Protein AF-A0AAV7W6L8-F1 (afdb_monomer_lite)

Secondary structure (DSSP, 8-state):
----------------------S---HHHHHHHHHHHHHHHHHHHHHHHHHHHHHHHHHHHHHHHHHHHHHHHHHHHHHHHHHHHHHHHHHHHHHHHHHHHHHHHHHHHHHHHHHHHHHHT-----S--TTS-TT-HHHHHHHHHHHHTSTT--TTS-------PPP-PPP-------

Sequence (178 aa):
MVNPKNIKSEEEGTTRQKIRGNKQMPLLAQNGLEMHTTTILEAIKETKMALGQRIYSTSWEVSLPKTDHKKLADRASATERTVAYVHPRVMEKTASFRVMDKEVAALVDKLHEPEHRSLCNKIPLVGFPERLQGLSTKIYLEEWLSSMVLKGKTAKWFTVESAHKVPGRPPELHRGPW

Radius of gyration: 56.07 Å; chains: 1; bounding box: 112×33×142 Å

Foldseek 3Di:
DDDDDDDDDDDDDDDDDPPPDDPDDDPVVVVVVVVVVVVVVVVVVVVVVVVVVVVVVVVVVVVVVVVVVVVVVVVVVVVVVVCVVVVVVVVVVVVVVVVVVVVVVVVVVVVVVVVVVVCVPPDDDPPPDPPPCPPHVQVVVLVVCCVPPVVPPDPPPDHRPDDDDDPDDDPPPPPDDD

Structure (mmCIF, N/CA/C/O backbone):
data_AF-A0AAV7W6L8-F1
#
_entry.id   AF-A0AAV7W6L8-F1
#
loop_
_atom_site.group_PDB
_atom_site.id
_atom_site.type_symbol
_atom_site.label_atom_id
_atom_site.label_alt_id
_atom_site.label_comp_id
_atom_site.label_asym_id
_atom_site.label_entity_id
_atom_site.label_seq_id
_atom_site.pdbx_PDB_ins_code
_atom_site.Cartn_x
_atom_site.Cartn_y
_atom_site.Cartn_z
_atom_site.occupancy
_atom_site.B_iso_or_equiv
_atom_site.auth_seq_id
_atom_site.auth_comp_id
_atom_site.auth_asym_id
_atom_site.auth_atom_id
_atom_site.pdbx_PDB_model_num
ATOM 1 N N . MET A 1 1 ? 45.271 10.847 -30.696 1.00 44.47 1 MET A N 1
ATOM 2 C CA . MET A 1 1 ? 46.146 11.735 -31.491 1.00 44.47 1 MET A CA 1
ATOM 3 C C . MET A 1 1 ? 47.377 10.936 -31.870 1.00 44.47 1 MET A C 1
ATOM 5 O O . MET A 1 1 ? 48.181 10.656 -30.994 1.00 44.47 1 MET A O 1
ATOM 9 N N . VAL A 1 2 ? 47.486 10.495 -33.122 1.00 37.22 2 VAL A N 1
ATOM 10 C CA . VAL A 1 2 ? 48.698 9.841 -33.636 1.00 37.22 2 VAL A CA 1
ATOM 11 C C . VAL A 1 2 ? 48.985 10.438 -35.004 1.00 37.22 2 VAL A C 1
ATOM 13 O O . VAL A 1 2 ? 48.121 10.458 -35.874 1.00 37.22 2 VAL A O 1
ATOM 16 N N . ASN A 1 3 ? 50.189 10.979 -35.125 1.00 54.56 3 ASN A N 1
ATOM 17 C CA . ASN A 1 3 ? 50.770 11.589 -36.306 1.00 54.56 3 ASN A CA 1
ATOM 18 C C . ASN A 1 3 ? 52.020 10.764 -36.655 1.00 54.56 3 ASN A C 1
ATOM 20 O O . ASN A 1 3 ? 52.862 10.588 -35.771 1.00 54.56 3 ASN A O 1
ATOM 24 N N . PRO A 1 4 ? 52.162 10.268 -37.891 1.00 55.28 4 PRO A N 1
ATOM 25 C CA . PRO A 1 4 ? 53.478 9.952 -38.446 1.00 55.28 4 PRO A CA 1
ATOM 26 C C . PRO A 1 4 ? 53.622 10.615 -39.830 1.00 55.28 4 PRO A C 1
ATOM 28 O O . PRO A 1 4 ? 52.860 10.344 -40.749 1.00 55.28 4 PRO A O 1
ATOM 31 N N . LYS A 1 5 ? 54.437 11.666 -39.974 1.00 54.47 5 LYS A N 1
ATOM 32 C CA . LYS A 1 5 ? 55.880 11.634 -40.301 1.00 54.47 5 LYS A CA 1
ATOM 33 C C . LYS A 1 5 ? 56.260 10.730 -41.490 1.00 54.47 5 LYS A C 1
ATOM 35 O O . LYS A 1 5 ? 56.376 9.525 -41.339 1.00 54.47 5 LYS A O 1
ATOM 40 N N . ASN A 1 6 ? 56.561 11.407 -42.604 1.00 52.25 6 ASN A N 1
ATOM 41 C CA . ASN A 1 6 ? 57.772 11.304 -43.435 1.00 52.25 6 ASN A CA 1
ATOM 42 C C . ASN A 1 6 ? 58.329 9.909 -43.776 1.00 52.25 6 ASN A C 1
ATOM 44 O O . ASN A 1 6 ? 58.976 9.283 -42.940 1.00 52.25 6 ASN A O 1
ATOM 48 N N . ILE A 1 7 ? 58.272 9.558 -45.066 1.00 50.53 7 ILE A N 1
ATOM 49 C CA . ILE A 1 7 ? 59.247 8.679 -45.726 1.00 50.53 7 ILE A CA 1
ATOM 50 C C . ILE A 1 7 ? 59.712 9.380 -47.013 1.00 50.53 7 ILE A C 1
ATOM 52 O O . ILE A 1 7 ? 58.906 9.735 -47.871 1.00 50.53 7 ILE A O 1
ATOM 56 N N . LYS A 1 8 ? 61.020 9.653 -47.059 1.00 54.28 8 LYS A N 1
ATOM 57 C CA . LYS A 1 8 ? 61.820 10.063 -48.227 1.00 54.28 8 LYS A CA 1
ATOM 58 C C . LYS A 1 8 ? 62.279 8.813 -48.999 1.00 54.28 8 LYS A C 1
ATOM 60 O O . LYS A 1 8 ? 62.222 7.740 -48.418 1.00 54.28 8 LYS A O 1
ATOM 65 N N . SER A 1 9 ? 62.860 9.062 -50.184 1.00 48.97 9 SER A N 1
ATOM 66 C CA . SER A 1 9 ? 63.599 8.180 -51.121 1.00 48.97 9 SER A CA 1
ATOM 67 C C . SER A 1 9 ? 62.699 7.414 -52.102 1.00 48.97 9 SER A C 1
ATOM 69 O O . SER A 1 9 ? 61.642 6.946 -51.716 1.00 48.97 9 SER A O 1
ATOM 71 N N . GLU A 1 10 ? 62.965 7.339 -53.406 1.00 44.59 10 GLU A N 1
ATOM 72 C CA . GLU A 1 10 ? 64.227 7.290 -54.154 1.00 44.59 10 GLU A CA 1
ATOM 73 C C . GLU A 1 10 ? 64.009 7.873 -55.566 1.00 44.59 10 GLU A C 1
ATOM 75 O O . GLU A 1 10 ? 63.018 7.565 -56.227 1.00 44.59 10 GLU A O 1
ATOM 80 N N . GLU A 1 11 ? 64.928 8.724 -56.028 1.00 51.12 11 GLU A N 1
ATOM 81 C CA . GLU A 1 11 ? 65.043 9.090 -57.442 1.00 51.12 11 GLU A CA 1
ATOM 82 C C . GLU A 1 11 ? 65.868 8.012 -58.154 1.00 51.12 11 GLU A C 1
ATOM 84 O O . GLU A 1 11 ? 67.094 8.000 -58.060 1.00 51.12 11 GLU A O 1
ATOM 89 N N . GLU A 1 12 ? 65.207 7.125 -58.895 1.00 47.41 12 GLU A N 1
ATOM 90 C CA . GLU A 1 12 ? 65.868 6.282 -59.891 1.00 47.41 12 GLU A CA 1
ATOM 91 C C . GLU A 1 12 ? 65.673 6.878 -61.286 1.00 47.41 12 GLU A C 1
ATOM 93 O O . GLU A 1 12 ? 64.595 6.853 -61.886 1.00 47.41 12 GLU A O 1
ATOM 98 N N . GLY A 1 13 ? 66.763 7.433 -61.816 1.00 54.59 13 GLY A N 1
ATOM 99 C CA . GLY A 1 13 ? 66.877 7.778 -63.221 1.00 54.59 13 GLY A CA 1
ATOM 100 C C . GLY A 1 13 ? 66.922 6.514 -64.074 1.00 54.59 13 GLY A C 1
ATOM 101 O O . GLY A 1 13 ? 67.823 5.696 -63.927 1.00 54.59 13 GLY A O 1
ATOM 102 N N . THR A 1 14 ? 65.988 6.384 -65.018 1.00 46.53 14 THR A N 1
ATOM 103 C CA . THR A 1 14 ? 66.070 5.383 -66.089 1.00 46.53 14 THR A CA 1
ATOM 104 C C . THR A 1 14 ? 65.812 6.034 -67.449 1.00 46.53 14 THR A C 1
ATOM 106 O O . THR A 1 14 ? 64.707 6.445 -67.792 1.00 46.53 14 THR A O 1
ATOM 109 N N . THR A 1 15 ? 66.908 6.161 -68.195 1.00 48.88 15 THR A N 1
ATOM 110 C CA . THR A 1 15 ? 67.072 5.965 -69.643 1.00 48.88 15 THR A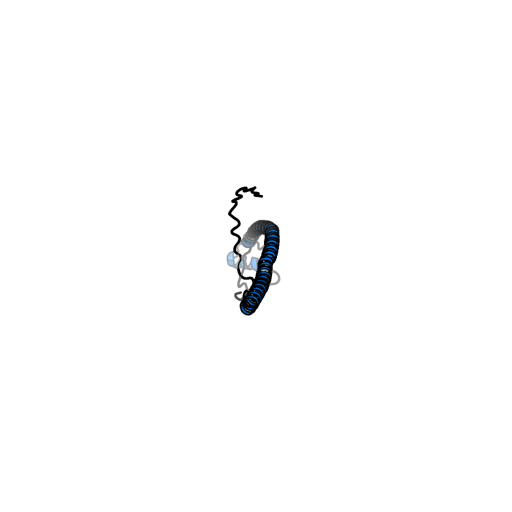 CA 1
ATOM 111 C C . THR A 1 15 ? 65.906 6.360 -70.560 1.00 48.88 15 THR A C 1
ATOM 113 O O . THR A 1 15 ? 64.989 5.589 -70.8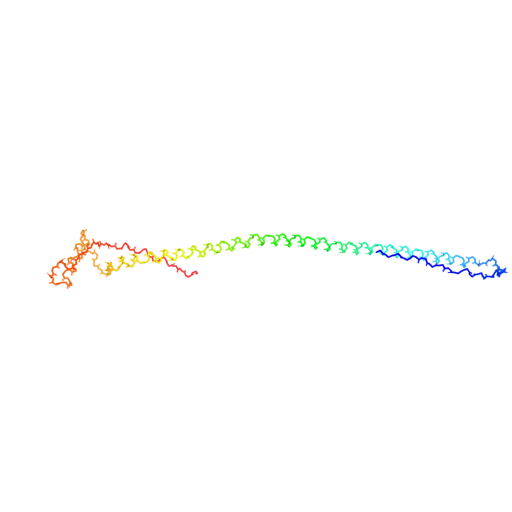33 1.00 48.88 15 THR A O 1
ATOM 116 N N . ARG A 1 16 ? 66.029 7.544 -71.181 1.00 46.50 16 ARG A N 1
ATOM 117 C CA . ARG A 1 16 ? 65.254 7.947 -72.368 1.00 46.50 16 ARG A CA 1
ATOM 118 C C . ARG A 1 16 ? 65.606 7.059 -73.569 1.00 46.50 16 ARG A C 1
ATOM 120 O O . ARG A 1 16 ? 66.492 7.391 -74.354 1.00 46.50 16 AR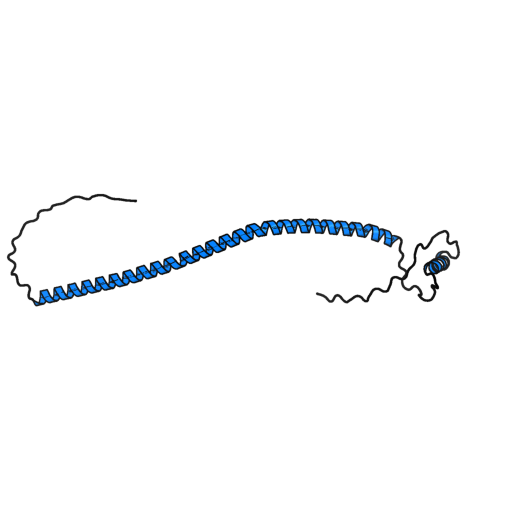G A O 1
ATOM 127 N N . GLN A 1 17 ? 64.866 5.971 -73.762 1.00 46.94 17 GLN A N 1
ATOM 128 C CA . GLN A 1 17 ? 64.802 5.279 -75.048 1.00 46.94 17 GLN A CA 1
ATOM 129 C C . GLN A 1 17 ? 63.853 6.050 -75.977 1.00 46.94 17 GLN A C 1
ATOM 131 O O . GLN A 1 17 ? 62.639 6.100 -75.782 1.00 46.94 17 GLN A O 1
ATOM 136 N N . LYS A 1 18 ? 64.423 6.703 -76.993 1.00 52.47 18 LYS A N 1
ATOM 137 C CA . LYS A 1 18 ? 63.690 7.424 -78.040 1.00 52.47 18 LYS A CA 1
ATOM 138 C C . LYS A 1 18 ? 63.071 6.412 -79.009 1.00 52.47 18 LYS A C 1
ATOM 140 O O . LYS A 1 18 ? 63.585 6.197 -80.103 1.00 52.47 18 LYS A O 1
ATOM 145 N N . ILE A 1 19 ? 61.966 5.792 -78.606 1.00 53.38 19 ILE A N 1
ATOM 146 C CA . ILE A 1 19 ? 61.134 4.990 -79.505 1.00 53.38 19 ILE A CA 1
ATOM 147 C C . ILE A 1 19 ? 60.385 5.971 -80.416 1.00 53.38 19 ILE A C 1
ATOM 149 O O . ILE A 1 19 ? 59.424 6.627 -80.012 1.00 53.38 19 ILE A O 1
ATOM 153 N N . ARG A 1 20 ? 60.847 6.099 -81.666 1.00 53.41 20 ARG A N 1
ATOM 154 C CA . ARG A 1 20 ? 60.028 6.599 -82.781 1.00 53.41 20 ARG A CA 1
ATOM 155 C C . ARG A 1 20 ? 58.937 5.555 -83.042 1.00 53.41 20 ARG A C 1
ATOM 157 O O . ARG A 1 20 ? 59.087 4.692 -83.896 1.00 53.41 20 ARG A O 1
ATOM 164 N N . GLY A 1 21 ? 57.874 5.613 -82.247 1.00 44.12 21 GLY A N 1
ATOM 165 C CA . GLY A 1 21 ? 56.651 4.846 -82.441 1.00 44.12 21 GLY A CA 1
ATOM 166 C C . GLY A 1 21 ? 55.689 5.629 -83.323 1.00 44.12 21 GLY A C 1
ATOM 167 O O . GLY A 1 21 ? 55.360 6.777 -83.026 1.00 44.12 21 GLY A O 1
ATOM 168 N N . ASN A 1 22 ? 55.284 4.999 -84.419 1.00 49.88 22 ASN A N 1
ATOM 169 C CA . ASN A 1 22 ? 54.271 5.440 -85.367 1.00 49.88 22 ASN A CA 1
ATOM 170 C C . ASN A 1 22 ? 53.044 6.019 -84.630 1.00 49.88 22 ASN A C 1
ATOM 172 O O . ASN A 1 22 ? 52.296 5.288 -83.981 1.00 49.88 22 ASN A O 1
ATOM 176 N N . LYS A 1 23 ? 52.845 7.342 -84.690 1.00 55.78 23 LYS A N 1
ATOM 177 C CA . LYS A 1 23 ? 51.676 8.014 -84.105 1.00 55.78 23 LYS A CA 1
ATOM 178 C C . LYS A 1 23 ? 50.480 7.849 -85.034 1.00 55.78 23 LYS A C 1
ATOM 180 O O . LYS A 1 23 ? 50.146 8.766 -85.771 1.00 55.78 23 LYS A O 1
ATOM 185 N N . GLN A 1 24 ? 49.853 6.687 -84.979 1.00 52.31 24 GLN A N 1
ATOM 186 C CA . GLN A 1 24 ? 48.434 6.515 -85.270 1.00 52.31 24 GLN A CA 1
ATOM 187 C C . GLN A 1 24 ? 48.026 5.169 -84.678 1.00 52.31 24 GLN A C 1
ATOM 189 O O . GLN A 1 24 ? 48.090 4.126 -85.321 1.00 52.31 24 GLN A O 1
ATOM 194 N N . MET A 1 25 ? 47.638 5.201 -83.401 1.00 50.56 25 MET A N 1
ATOM 195 C CA . MET A 1 25 ? 46.683 4.211 -82.914 1.00 50.56 25 MET A CA 1
ATOM 196 C C . MET A 1 25 ? 45.447 4.325 -83.815 1.00 50.56 25 MET A C 1
ATOM 198 O O . MET A 1 25 ? 44.999 5.449 -84.059 1.00 50.56 25 MET A O 1
ATOM 202 N N . PRO A 1 26 ? 44.921 3.216 -84.356 1.00 55.19 26 PRO A N 1
ATOM 203 C CA . PRO A 1 26 ? 43.730 3.268 -85.189 1.00 55.19 26 PRO A CA 1
ATOM 204 C C . PRO A 1 26 ? 42.602 3.933 -84.389 1.00 55.19 26 PRO A C 1
ATOM 206 O O . PRO A 1 26 ? 42.377 3.569 -83.238 1.00 55.19 26 PRO A O 1
ATOM 209 N N . LEU A 1 27 ? 41.902 4.901 -84.990 1.00 55.66 27 LEU A N 1
ATOM 210 C CA . LEU A 1 27 ? 40.794 5.671 -84.388 1.00 55.66 27 LEU A CA 1
ATOM 211 C C . LEU A 1 27 ? 39.766 4.792 -83.641 1.00 55.66 27 LEU A C 1
ATOM 213 O O . LEU A 1 27 ? 39.182 5.214 -82.650 1.00 55.66 27 LEU A O 1
ATOM 217 N N . LEU A 1 28 ? 39.604 3.533 -84.061 1.00 55.56 28 LEU A N 1
ATOM 218 C CA . LEU A 1 28 ? 38.761 2.533 -83.398 1.00 55.56 28 LEU A CA 1
ATOM 219 C C . LEU A 1 28 ? 39.243 2.151 -81.982 1.00 55.56 28 LEU A C 1
ATOM 221 O O . LEU A 1 28 ? 38.418 1.948 -81.095 1.00 55.56 28 LEU A O 1
ATOM 225 N N . ALA A 1 29 ? 40.556 2.092 -81.739 1.00 58.12 29 ALA A N 1
ATOM 226 C CA . ALA A 1 29 ? 41.130 1.790 -80.424 1.00 58.12 29 ALA A CA 1
ATOM 227 C C . ALA A 1 29 ? 41.042 2.984 -79.456 1.00 58.12 29 ALA A C 1
ATOM 229 O O . ALA A 1 29 ? 40.917 2.789 -78.249 1.00 58.12 29 ALA A O 1
ATOM 230 N N . GLN A 1 30 ? 41.067 4.214 -79.977 1.00 59.50 30 GLN A N 1
ATOM 231 C CA . GLN A 1 30 ? 40.879 5.434 -79.186 1.00 59.50 30 GLN A CA 1
ATOM 232 C C . GLN A 1 30 ? 39.423 5.575 -78.721 1.00 59.50 30 GLN A C 1
ATOM 234 O O . GLN A 1 30 ? 39.178 5.778 -77.535 1.00 59.50 30 GLN A O 1
ATOM 239 N N . ASN A 1 31 ? 38.466 5.333 -79.622 1.00 62.28 31 ASN A N 1
ATOM 240 C CA . ASN A 1 31 ? 37.037 5.363 -79.299 1.00 62.28 31 ASN A CA 1
ATOM 241 C C . ASN A 1 31 ? 36.640 4.261 -78.299 1.00 62.28 31 ASN A C 1
ATOM 243 O O . ASN A 1 31 ? 35.828 4.497 -77.408 1.00 62.28 31 ASN A O 1
ATOM 247 N N . GLY A 1 32 ? 37.232 3.064 -78.410 1.00 68.75 32 GLY A N 1
ATOM 248 C CA . GLY A 1 32 ? 37.019 1.985 -77.440 1.00 68.75 32 GLY A CA 1
ATOM 249 C C . GLY A 1 32 ? 37.548 2.334 -76.046 1.00 68.75 32 GLY A C 1
ATOM 250 O O . GLY A 1 32 ? 36.867 2.103 -75.049 1.00 68.75 32 GLY A O 1
ATOM 251 N N . LEU A 1 33 ? 38.733 2.948 -75.963 1.00 72.62 33 LEU A N 1
ATOM 252 C CA . LEU A 1 33 ? 39.318 3.376 -74.692 1.00 72.62 33 LEU A CA 1
ATOM 253 C C . LEU A 1 33 ? 38.487 4.482 -74.023 1.00 72.62 33 LEU A C 1
ATOM 255 O O . LEU A 1 33 ? 38.223 4.396 -72.824 1.00 72.62 33 LEU A O 1
ATOM 259 N N . GLU A 1 34 ? 38.027 5.476 -74.787 1.00 76.12 34 GLU A N 1
ATOM 260 C CA . GLU A 1 34 ? 37.168 6.551 -74.274 1.00 76.12 34 GLU A CA 1
ATOM 261 C C . GLU A 1 34 ? 35.843 5.999 -73.728 1.00 76.12 34 GLU A C 1
ATOM 263 O O . GLU A 1 34 ? 35.482 6.300 -72.587 1.00 76.12 34 GLU A O 1
ATOM 268 N N . MET A 1 35 ? 35.190 5.093 -74.464 1.00 78.25 35 MET A N 1
ATOM 269 C CA . MET A 1 35 ? 33.972 4.400 -74.019 1.00 78.25 35 MET A CA 1
ATOM 270 C C . MET A 1 35 ? 34.173 3.582 -72.733 1.00 78.25 35 MET A C 1
ATOM 272 O O . MET A 1 35 ? 33.307 3.561 -71.856 1.00 78.25 35 MET A O 1
ATOM 276 N N . HIS A 1 36 ? 35.318 2.912 -72.575 1.00 83.25 36 HIS A N 1
ATOM 277 C CA . HIS A 1 36 ? 35.619 2.199 -71.333 1.00 83.25 36 HIS A CA 1
ATOM 278 C C . HIS A 1 36 ? 35.853 3.160 -70.164 1.00 83.25 36 HIS A C 1
ATOM 280 O O . HIS A 1 36 ? 35.359 2.914 -69.063 1.00 83.25 36 HIS A O 1
ATOM 286 N N . THR A 1 37 ? 36.552 4.277 -70.384 1.00 88.44 37 THR A N 1
ATOM 287 C CA . THR A 1 37 ? 36.789 5.261 -69.316 1.00 88.44 37 THR A CA 1
ATOM 288 C C . THR A 1 37 ? 35.506 5.937 -68.833 1.00 88.44 37 THR A C 1
ATOM 290 O O . THR A 1 37 ? 35.344 6.114 -67.625 1.00 88.44 37 THR A O 1
ATOM 293 N N . THR A 1 38 ? 34.563 6.256 -69.726 1.00 90.62 38 THR A N 1
ATOM 294 C CA . THR A 1 38 ? 33.263 6.830 -69.338 1.00 90.62 38 THR A CA 1
ATOM 295 C C . THR A 1 38 ? 32.427 5.833 -68.540 1.00 90.62 38 THR A C 1
ATOM 297 O O . THR A 1 38 ? 31.936 6.186 -67.468 1.00 90.62 38 THR A O 1
ATOM 300 N N . THR A 1 39 ? 32.377 4.572 -68.980 1.00 92.50 39 THR A N 1
ATOM 301 C CA . THR A 1 39 ? 31.675 3.484 -68.274 1.00 92.50 39 THR A CA 1
ATOM 302 C C . THR A 1 39 ? 32.210 3.296 -66.848 1.00 92.50 39 THR A C 1
ATOM 304 O O . THR A 1 39 ? 31.448 3.158 -65.892 1.00 92.50 39 THR A O 1
ATOM 307 N N . ILE A 1 40 ? 33.536 3.338 -66.673 1.00 93.69 40 ILE A N 1
ATOM 308 C CA . ILE A 1 40 ? 34.168 3.211 -65.351 1.00 93.69 40 ILE A CA 1
ATOM 309 C C . ILE A 1 40 ? 33.831 4.415 -64.461 1.00 93.69 40 ILE A C 1
ATOM 311 O O . ILE A 1 40 ? 33.532 4.244 -63.279 1.00 93.69 40 ILE A O 1
ATOM 315 N N . LEU A 1 41 ? 33.853 5.636 -65.003 1.00 94.06 41 LEU A N 1
ATOM 316 C CA . LEU A 1 41 ? 33.511 6.841 -64.241 1.00 94.06 41 LEU A CA 1
ATOM 317 C C . LEU A 1 41 ? 32.044 6.855 -63.798 1.00 94.06 41 LEU A C 1
ATOM 319 O O . LEU A 1 41 ? 31.751 7.313 -62.691 1.00 94.06 41 LEU A O 1
ATOM 323 N N . GLU A 1 42 ? 31.132 6.356 -64.628 1.00 94.19 42 GLU A N 1
ATOM 324 C CA . GLU A 1 42 ? 29.721 6.190 -64.270 1.00 94.19 42 GLU A CA 1
ATOM 325 C C . GLU A 1 42 ? 29.549 5.162 -63.152 1.00 94.19 42 GLU A C 1
ATOM 327 O O . GLU A 1 42 ? 28.955 5.490 -62.124 1.00 94.19 42 GLU A O 1
ATOM 332 N N . ALA A 1 43 ? 30.191 3.995 -63.258 1.00 94.56 43 ALA A N 1
ATOM 333 C CA . ALA A 1 43 ? 30.183 2.990 -62.194 1.00 94.56 43 ALA A CA 1
ATOM 334 C C . ALA A 1 43 ? 30.764 3.529 -60.868 1.00 94.56 43 ALA A C 1
ATOM 336 O O . ALA A 1 43 ? 30.237 3.256 -59.785 1.00 94.56 43 ALA A O 1
ATOM 337 N N . ILE A 1 44 ? 31.822 4.351 -60.919 1.00 95.19 44 ILE A N 1
ATOM 338 C CA . ILE A 1 44 ? 32.381 5.022 -59.731 1.00 95.19 44 ILE A CA 1
ATOM 339 C C . ILE A 1 44 ? 31.377 6.017 -59.134 1.00 95.19 44 ILE A C 1
ATOM 341 O O . ILE A 1 44 ? 31.242 6.108 -57.911 1.00 95.19 44 ILE A O 1
ATOM 345 N N . LYS A 1 45 ? 30.657 6.777 -59.965 1.00 95.75 45 LYS A N 1
ATOM 346 C CA . LYS A 1 45 ? 29.629 7.713 -59.486 1.00 95.75 45 LYS A CA 1
ATOM 347 C C . LYS A 1 45 ? 28.465 6.971 -58.837 1.00 95.75 45 LYS A C 1
ATOM 349 O O . LYS A 1 45 ? 28.055 7.358 -57.743 1.00 95.75 45 LYS A O 1
ATOM 354 N N . GLU A 1 46 ? 27.971 5.908 -59.461 1.00 96.25 46 GLU A N 1
ATOM 355 C CA . GLU A 1 46 ? 26.885 5.085 -58.923 1.00 96.25 46 GLU A CA 1
ATOM 356 C C . GLU A 1 46 ? 27.273 4.432 -57.598 1.00 96.25 46 GLU A C 1
ATOM 358 O O . GLU A 1 46 ? 26.558 4.576 -56.606 1.00 96.25 46 GLU A O 1
ATOM 363 N N . THR A 1 47 ? 28.444 3.795 -57.536 1.00 96.56 47 THR A N 1
ATOM 364 C CA . THR A 1 47 ? 28.945 3.192 -56.290 1.00 96.56 47 THR A CA 1
ATOM 365 C C . THR A 1 47 ? 29.148 4.237 -55.196 1.00 96.56 47 THR A C 1
ATOM 367 O O . THR A 1 47 ? 28.759 3.998 -54.052 1.00 96.56 47 THR A O 1
ATOM 370 N N . LYS A 1 48 ? 29.671 5.427 -55.524 1.00 96.19 48 LYS A N 1
ATOM 371 C CA . LYS A 1 48 ? 29.789 6.542 -54.570 1.00 96.19 48 LYS A CA 1
ATOM 372 C C . LYS A 1 48 ? 28.424 6.996 -54.047 1.00 96.19 48 LYS A C 1
ATOM 374 O O . LYS A 1 48 ? 28.289 7.218 -52.843 1.00 96.19 48 LYS A O 1
ATOM 379 N N . MET A 1 49 ? 27.422 7.135 -54.917 1.00 96.00 49 MET A N 1
ATOM 380 C CA . MET A 1 49 ? 26.064 7.517 -54.510 1.00 96.00 49 MET A CA 1
ATOM 381 C C . MET A 1 49 ? 25.420 6.444 -53.629 1.00 96.00 49 MET A C 1
ATOM 383 O O . MET A 1 49 ? 24.900 6.771 -52.562 1.00 96.00 49 MET A O 1
ATOM 387 N N . ALA A 1 50 ? 25.527 5.171 -54.016 1.00 96.38 50 ALA A N 1
ATOM 388 C CA . ALA A 1 50 ? 25.007 4.047 -53.245 1.00 96.38 50 ALA A CA 1
ATOM 389 C C . ALA A 1 50 ? 25.669 3.951 -51.861 1.00 96.38 50 ALA A C 1
ATOM 391 O O . ALA A 1 50 ? 24.985 3.783 -50.851 1.00 96.38 50 ALA A O 1
ATOM 392 N N . LEU A 1 51 ? 26.993 4.119 -51.782 1.00 96.56 51 LEU A N 1
ATOM 393 C CA . LEU A 1 51 ? 27.709 4.170 -50.505 1.00 96.56 51 LEU A CA 1
ATOM 394 C C . LEU A 1 51 ? 27.261 5.361 -49.653 1.00 96.56 51 LEU A C 1
ATOM 396 O O . LEU A 1 51 ? 27.020 5.187 -48.461 1.00 96.56 51 LEU A O 1
ATOM 400 N N . GLY A 1 52 ? 27.090 6.542 -50.253 1.00 97.00 52 GLY A N 1
ATOM 401 C CA . GLY A 1 52 ? 26.574 7.722 -49.557 1.00 97.00 52 GLY A CA 1
ATOM 402 C C . GLY A 1 52 ? 25.188 7.487 -48.949 1.00 97.00 52 GLY A C 1
ATOM 403 O O . GLY A 1 52 ? 24.973 7.792 -47.776 1.00 97.00 52 GLY A O 1
ATOM 404 N N . GLN A 1 53 ? 24.276 6.871 -49.705 1.00 96.50 53 GLN A N 1
ATOM 405 C CA . GLN A 1 53 ? 22.942 6.506 -49.220 1.00 96.50 53 GLN A CA 1
ATOM 406 C C . GLN A 1 53 ? 23.000 5.479 -48.083 1.00 96.50 53 GLN A C 1
ATOM 408 O O . GLN A 1 53 ? 22.320 5.652 -47.072 1.00 96.50 53 GLN A O 1
ATOM 413 N N . ARG A 1 54 ? 23.844 4.443 -48.200 1.00 96.88 54 ARG A N 1
ATOM 414 C CA . ARG A 1 54 ? 24.011 3.438 -47.136 1.00 96.88 54 ARG A CA 1
ATOM 415 C C . ARG A 1 54 ? 24.579 4.054 -45.861 1.00 96.88 54 ARG A C 1
ATOM 417 O O . ARG A 1 54 ? 24.045 3.794 -44.790 1.00 96.88 54 ARG A O 1
ATOM 424 N N . ILE A 1 55 ? 25.596 4.910 -45.970 1.00 96.69 55 ILE A N 1
ATOM 425 C CA . ILE A 1 55 ? 26.168 5.627 -44.819 1.00 96.69 55 ILE A CA 1
ATOM 426 C C . ILE A 1 55 ? 25.101 6.493 -44.144 1.00 96.69 55 ILE A C 1
ATOM 428 O O . ILE A 1 55 ? 25.007 6.495 -42.917 1.00 96.69 55 ILE A O 1
ATOM 432 N N . TYR A 1 56 ? 24.278 7.198 -44.924 1.00 95.69 56 TYR A N 1
ATOM 433 C CA . TYR A 1 56 ? 23.189 8.003 -44.379 1.00 95.69 56 TYR A CA 1
ATOM 434 C C . TYR A 1 56 ? 22.146 7.141 -43.650 1.00 95.69 56 TYR A C 1
ATOM 436 O O . TYR A 1 56 ? 21.811 7.452 -42.507 1.00 95.69 56 TYR A O 1
ATOM 444 N N . SER A 1 57 ? 21.703 6.030 -44.254 1.00 95.31 57 SER A N 1
ATOM 445 C CA . SER A 1 57 ? 20.753 5.092 -43.629 1.00 95.31 57 SER A CA 1
ATOM 446 C C . SER A 1 57 ? 21.302 4.520 -42.327 1.00 95.31 57 SER A C 1
ATOM 448 O O . SER A 1 57 ? 20.657 4.626 -41.290 1.00 95.31 57 SER A O 1
ATOM 450 N N . THR A 1 58 ? 22.536 4.005 -42.333 1.00 94.44 58 THR A N 1
ATOM 451 C CA . THR A 1 58 ? 23.162 3.455 -41.124 1.00 94.44 58 THR A CA 1
ATOM 452 C C . THR A 1 58 ? 23.365 4.529 -40.054 1.00 94.44 58 THR A C 1
ATOM 454 O O . THR A 1 58 ? 23.151 4.268 -38.874 1.00 94.44 58 THR A O 1
ATOM 457 N N . SER A 1 59 ? 23.740 5.755 -40.429 1.00 94.12 59 SER A N 1
ATOM 458 C CA . SER A 1 59 ? 23.856 6.868 -39.478 1.00 94.12 59 SER A CA 1
ATOM 459 C C . SER A 1 59 ? 22.514 7.185 -38.811 1.00 94.12 59 SER A C 1
ATOM 461 O O . SER A 1 59 ? 22.443 7.331 -37.586 1.00 94.12 59 SER A O 1
ATOM 463 N N . TRP A 1 60 ? 21.437 7.225 -39.599 1.00 93.00 60 TRP A N 1
ATOM 464 C CA . TRP A 1 60 ? 20.081 7.427 -39.099 1.00 93.00 60 TRP A CA 1
ATOM 465 C C . TRP A 1 60 ? 19.638 6.284 -38.178 1.00 93.00 60 TRP A C 1
ATOM 467 O O . TRP A 1 60 ? 19.227 6.534 -37.042 1.00 93.00 60 TRP A O 1
ATOM 477 N N . GLU A 1 61 ? 19.820 5.038 -38.611 1.00 92.69 61 GLU A N 1
ATOM 478 C CA . GLU A 1 61 ? 19.513 3.835 -37.832 1.00 92.69 61 GLU A CA 1
ATOM 479 C C . GLU A 1 61 ? 20.294 3.775 -36.517 1.00 92.69 61 GLU A C 1
ATOM 481 O O . GLU A 1 61 ? 19.748 3.338 -35.514 1.00 92.69 61 GLU A O 1
ATOM 486 N N . VAL A 1 62 ? 21.539 4.259 -36.473 1.00 91.62 62 VAL A N 1
ATOM 487 C CA . VAL A 1 62 ? 22.335 4.343 -35.235 1.00 91.62 62 VAL A CA 1
ATOM 488 C C . VAL A 1 62 ? 21.886 5.503 -34.339 1.00 91.62 62 VAL A C 1
ATOM 490 O O . VAL A 1 62 ? 22.037 5.442 -33.115 1.00 91.62 62 VAL A O 1
ATOM 493 N N . SER A 1 63 ? 21.344 6.579 -34.912 1.00 90.12 63 SER A N 1
ATOM 494 C CA . SER A 1 63 ? 20.872 7.735 -34.145 1.00 90.12 63 SER A CA 1
ATOM 495 C C . SER A 1 63 ? 19.585 7.440 -33.366 1.00 90.12 63 SER A C 1
ATOM 497 O O . SER A 1 63 ? 19.453 7.886 -32.223 1.00 90.12 63 SER A O 1
ATOM 499 N N . LEU A 1 64 ? 18.685 6.626 -33.928 1.00 87.69 64 LEU A N 1
ATOM 500 C CA . LEU A 1 64 ? 17.395 6.291 -33.322 1.00 87.69 64 LEU A CA 1
ATOM 501 C C . LEU A 1 64 ? 17.551 5.606 -31.945 1.00 87.69 64 LEU A C 1
ATOM 503 O O . LEU A 1 64 ? 17.105 6.193 -30.952 1.00 87.69 64 LEU A O 1
ATOM 507 N N . PRO A 1 65 ? 18.291 4.483 -31.802 1.00 90.44 65 PRO A N 1
ATOM 508 C CA . PRO A 1 65 ? 18.525 3.851 -30.510 1.00 90.44 65 PRO A CA 1
ATOM 509 C C . PRO A 1 65 ? 19.194 4.776 -29.501 1.00 90.44 65 PRO A C 1
ATOM 511 O O . PRO A 1 65 ? 18.928 4.656 -28.312 1.00 90.44 65 PRO A O 1
ATOM 514 N N . LYS A 1 66 ? 20.064 5.709 -29.915 1.00 90.50 66 LYS A N 1
ATOM 515 C CA . LYS A 1 66 ? 20.686 6.655 -28.968 1.00 90.50 66 LYS A CA 1
ATOM 516 C C . LYS A 1 66 ? 19.640 7.550 -28.311 1.00 90.50 66 LYS A C 1
ATOM 518 O O . LYS A 1 66 ? 19.725 7.809 -27.110 1.00 90.50 66 LYS A O 1
ATOM 523 N N . THR A 1 67 ? 18.654 8.008 -29.081 1.00 91.06 67 THR A N 1
ATOM 524 C CA . THR A 1 67 ? 17.562 8.820 -28.534 1.00 91.06 67 THR A CA 1
ATOM 525 C C . THR A 1 67 ? 16.666 8.010 -27.603 1.00 91.06 67 THR A C 1
ATOM 527 O O . THR A 1 67 ? 16.312 8.498 -26.530 1.00 91.06 67 THR A O 1
ATOM 530 N N . ASP A 1 68 ? 16.367 6.760 -27.955 1.00 92.94 68 ASP A N 1
ATOM 531 C CA . ASP A 1 68 ? 15.520 5.895 -27.137 1.00 92.94 68 ASP A CA 1
ATOM 532 C C . ASP A 1 68 ? 16.220 5.446 -25.852 1.00 92.94 68 ASP A C 1
ATOM 534 O O . ASP A 1 68 ? 15.616 5.509 -24.782 1.00 92.94 68 ASP A O 1
ATOM 538 N N . HIS A 1 69 ? 17.513 5.111 -25.910 1.00 94.19 69 HIS A N 1
ATOM 539 C CA . HIS A 1 69 ? 18.315 4.833 -24.717 1.00 94.19 69 HIS A CA 1
ATOM 540 C C . HIS A 1 69 ? 18.356 6.032 -23.771 1.00 94.19 69 HIS A C 1
ATOM 542 O O . HIS A 1 69 ? 18.217 5.854 -22.563 1.00 94.19 69 HIS A O 1
ATOM 548 N N . LYS A 1 70 ? 18.494 7.256 -24.298 1.00 94.88 70 LYS A N 1
ATOM 549 C CA . LYS A 1 70 ? 18.460 8.466 -23.470 1.00 94.88 70 LYS A CA 1
ATOM 550 C C . LYS A 1 70 ? 17.102 8.634 -22.784 1.00 94.88 70 LYS A C 1
ATOM 552 O O . LYS A 1 70 ? 17.056 8.806 -21.572 1.00 94.88 70 LYS A O 1
ATOM 557 N N . LYS A 1 71 ? 15.999 8.511 -23.531 1.00 95.44 71 LYS A N 1
ATOM 558 C CA . LYS A 1 71 ? 14.642 8.579 -22.958 1.00 95.44 71 LYS A CA 1
ATOM 559 C C . LYS A 1 71 ? 14.416 7.500 -21.899 1.00 95.44 71 LYS A C 1
ATOM 561 O O . LYS A 1 71 ? 13.768 7.760 -20.888 1.00 95.44 71 LYS A O 1
ATOM 566 N N . LEU A 1 72 ? 14.922 6.288 -22.130 1.00 95.56 72 LEU A N 1
ATOM 567 C CA . LEU A 1 72 ? 14.811 5.191 -21.176 1.00 95.56 72 LEU A CA 1
ATOM 568 C C . LEU A 1 72 ? 15.611 5.482 -19.903 1.00 95.56 72 LEU A C 1
ATOM 570 O O . LEU A 1 72 ? 15.075 5.295 -18.815 1.00 95.56 72 LEU A O 1
ATOM 574 N N . ALA A 1 73 ? 16.838 5.988 -20.035 1.00 96.00 73 ALA A N 1
ATOM 575 C CA . ALA A 1 73 ? 17.664 6.396 -18.903 1.00 96.00 73 ALA A CA 1
ATOM 576 C C . ALA A 1 73 ? 16.981 7.497 -18.077 1.00 96.00 73 ALA A C 1
ATOM 578 O O . ALA A 1 73 ? 16.870 7.369 -16.861 1.00 96.00 73 ALA A O 1
ATOM 579 N N . ASP A 1 74 ? 16.423 8.519 -18.734 1.00 96.50 74 ASP A N 1
ATOM 580 C CA . ASP A 1 74 ? 15.705 9.605 -18.057 1.00 96.50 74 ASP A CA 1
ATOM 581 C C . ASP A 1 74 ? 14.480 9.076 -17.284 1.00 96.50 74 ASP A C 1
ATOM 583 O O . ASP A 1 74 ? 14.251 9.444 -16.127 1.00 96.50 74 ASP A O 1
ATOM 587 N N . ARG A 1 75 ? 13.708 8.161 -17.890 1.00 96.06 75 ARG A N 1
ATOM 588 C CA . ARG A 1 75 ? 12.558 7.508 -17.238 1.00 96.06 75 ARG A CA 1
ATOM 589 C C . ARG A 1 75 ? 12.975 6.618 -16.070 1.00 96.06 75 ARG A C 1
ATOM 591 O O . ARG A 1 75 ? 12.294 6.620 -15.042 1.00 96.06 75 ARG A O 1
ATOM 598 N N . ALA A 1 76 ? 14.066 5.870 -16.218 1.00 97.12 76 ALA A N 1
ATOM 599 C CA . ALA A 1 76 ? 14.611 5.032 -15.157 1.00 97.12 76 ALA A CA 1
ATOM 600 C C . ALA A 1 76 ? 15.027 5.898 -13.961 1.00 97.12 76 ALA A C 1
ATOM 602 O O . ALA A 1 76 ? 14.525 5.688 -12.860 1.00 97.12 76 ALA A O 1
ATOM 603 N N . SER A 1 77 ? 15.804 6.960 -14.192 1.00 97.44 77 SER A N 1
ATOM 604 C CA . SER A 1 77 ? 16.214 7.892 -13.136 1.00 97.44 77 SER A CA 1
ATOM 605 C C . SER A 1 77 ? 15.035 8.600 -12.463 1.00 97.44 77 SER A C 1
ATOM 607 O O . SER A 1 77 ? 15.049 8.808 -11.250 1.00 97.44 77 SER A O 1
ATOM 609 N N . ALA A 1 78 ? 13.994 8.976 -13.212 1.00 96.31 78 ALA A N 1
ATOM 610 C CA . ALA A 1 78 ? 12.782 9.544 -12.621 1.00 96.31 78 ALA A CA 1
ATOM 611 C C . ALA A 1 78 ? 12.077 8.533 -11.701 1.00 96.31 78 ALA A C 1
ATOM 613 O O . ALA A 1 78 ? 11.708 8.875 -10.578 1.00 96.31 78 ALA A O 1
ATOM 614 N N . THR A 1 79 ? 11.956 7.281 -12.151 1.00 96.69 79 THR A N 1
ATOM 615 C CA . THR A 1 79 ? 11.336 6.194 -11.380 1.00 96.69 79 THR A CA 1
ATOM 616 C C . THR A 1 79 ? 12.128 5.899 -10.108 1.00 96.69 79 THR A C 1
ATOM 618 O O . THR A 1 79 ? 11.544 5.812 -9.031 1.00 96.69 79 THR A O 1
ATOM 621 N N . GLU A 1 80 ? 13.456 5.825 -10.200 1.00 96.94 80 GLU A N 1
ATOM 622 C CA . GLU A 1 80 ? 14.344 5.628 -9.050 1.00 96.94 80 GLU A CA 1
ATOM 623 C C . GLU A 1 80 ? 14.171 6.728 -8.000 1.00 96.94 80 GLU A C 1
ATOM 625 O O . GLU A 1 80 ? 14.056 6.431 -6.812 1.00 96.94 80 GLU A O 1
ATOM 630 N N . ARG A 1 81 ? 14.067 7.997 -8.420 1.00 96.44 81 ARG A N 1
ATOM 631 C CA . ARG A 1 81 ? 13.800 9.115 -7.497 1.00 96.44 81 ARG A CA 1
ATOM 632 C C . ARG A 1 81 ? 12.439 8.989 -6.825 1.00 96.44 81 ARG A C 1
ATOM 634 O O . ARG A 1 81 ? 12.333 9.222 -5.621 1.00 96.44 81 ARG A O 1
ATOM 641 N N . THR A 1 82 ? 11.402 8.615 -7.574 1.00 96.00 82 THR A N 1
ATOM 642 C CA . THR A 1 82 ? 10.069 8.386 -7.002 1.00 96.00 82 THR A CA 1
ATOM 643 C C . THR A 1 82 ? 10.108 7.265 -5.968 1.00 96.00 82 THR A C 1
ATOM 645 O O . THR A 1 82 ? 9.593 7.443 -4.866 1.00 96.00 82 THR A O 1
ATOM 648 N N . VAL A 1 83 ? 10.767 6.145 -6.273 1.00 96.00 83 VAL A N 1
ATOM 649 C CA . VAL A 1 83 ? 10.922 5.024 -5.334 1.00 96.00 83 VAL A CA 1
ATOM 650 C C . VAL A 1 83 ? 11.703 5.458 -4.093 1.00 96.00 83 VAL A C 1
ATOM 652 O O . VAL A 1 83 ? 11.246 5.214 -2.977 1.00 96.00 83 VAL 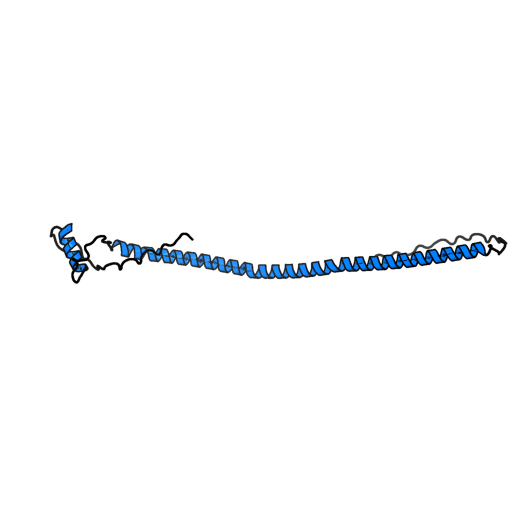A O 1
ATOM 655 N N . ALA A 1 84 ? 12.820 6.167 -4.266 1.00 96.00 84 ALA A N 1
ATOM 656 C CA . ALA A 1 84 ? 13.638 6.670 -3.165 1.00 96.00 84 ALA A CA 1
ATOM 657 C C . ALA A 1 84 ? 12.871 7.634 -2.242 1.00 96.00 84 ALA A C 1
ATOM 659 O O . ALA A 1 84 ? 13.137 7.680 -1.045 1.00 96.00 84 ALA A O 1
ATOM 660 N N . TYR A 1 85 ? 11.898 8.376 -2.774 1.00 96.00 85 TYR A N 1
ATOM 661 C CA . TYR A 1 85 ? 11.041 9.266 -1.991 1.00 96.00 85 TYR A CA 1
ATOM 662 C C . TYR A 1 85 ? 9.876 8.543 -1.300 1.00 96.00 85 TYR A C 1
ATOM 664 O O . TYR A 1 85 ? 9.539 8.847 -0.154 1.00 96.00 85 TYR A O 1
ATOM 672 N N . VAL A 1 86 ? 9.234 7.595 -1.988 1.00 96.88 86 VAL A N 1
ATOM 673 C CA . VAL A 1 86 ? 8.054 6.883 -1.471 1.00 96.88 86 VAL A CA 1
ATOM 674 C C . VAL A 1 86 ? 8.448 5.847 -0.420 1.00 96.88 86 VAL A C 1
ATOM 676 O O . VAL A 1 86 ? 7.768 5.726 0.599 1.00 96.88 86 VAL A O 1
ATOM 679 N N . HIS A 1 87 ? 9.551 5.128 -0.626 1.00 96.44 87 HIS A N 1
ATOM 680 C CA . HIS A 1 87 ? 9.948 4.020 0.239 1.00 96.44 87 HIS A CA 1
ATOM 681 C C . HIS A 1 87 ? 10.120 4.425 1.721 1.00 96.44 87 HIS A C 1
ATOM 683 O O . HIS A 1 87 ? 9.499 3.785 2.574 1.00 96.44 87 HIS A O 1
ATOM 689 N N . PRO A 1 88 ? 10.845 5.507 2.075 1.00 95.81 88 PRO A N 1
ATOM 690 C CA . PRO A 1 88 ? 10.973 5.936 3.470 1.00 95.81 88 PRO A CA 1
ATOM 691 C C . PRO A 1 88 ? 9.630 6.286 4.120 1.00 95.81 88 PRO A C 1
ATOM 693 O O . PRO A 1 88 ? 9.397 5.941 5.274 1.00 95.81 88 PRO A O 1
ATOM 696 N N . ARG A 1 89 ? 8.714 6.909 3.367 1.00 96.38 89 ARG A N 1
ATOM 697 C CA . ARG A 1 89 ? 7.383 7.300 3.863 1.00 96.38 89 ARG A CA 1
ATOM 698 C C . ARG A 1 89 ? 6.507 6.094 4.171 1.00 96.38 89 ARG A C 1
ATOM 700 O O . ARG A 1 89 ? 5.794 6.085 5.171 1.00 96.38 89 ARG A O 1
ATOM 707 N N . VAL A 1 90 ? 6.562 5.069 3.321 1.00 96.50 90 VAL A N 1
ATOM 708 C CA . VAL A 1 90 ? 5.853 3.806 3.567 1.00 96.50 90 VAL A CA 1
ATOM 709 C C . VAL A 1 90 ? 6.410 3.127 4.816 1.00 96.50 90 VAL A C 1
ATOM 711 O O . VAL A 1 90 ? 5.632 2.663 5.652 1.00 96.50 90 VAL A O 1
ATOM 714 N N . MET A 1 91 ? 7.734 3.117 4.990 1.00 95.50 91 MET A N 1
ATOM 715 C CA . MET A 1 91 ? 8.364 2.553 6.188 1.00 95.50 91 MET A CA 1
ATOM 716 C C . MET A 1 91 ? 7.957 3.304 7.462 1.00 95.50 91 MET A C 1
ATOM 718 O O . MET A 1 91 ? 7.570 2.671 8.444 1.00 95.50 91 MET A O 1
ATOM 722 N N . GLU A 1 92 ? 7.957 4.638 7.431 1.00 96.19 92 GLU A N 1
ATOM 723 C CA . GLU A 1 92 ? 7.514 5.482 8.547 1.00 96.19 92 GLU A CA 1
ATOM 724 C C . GLU A 1 92 ? 6.049 5.210 8.922 1.00 96.19 92 GLU A C 1
ATOM 726 O O . GLU A 1 92 ? 5.730 4.969 10.089 1.00 96.19 92 GLU A O 1
ATOM 731 N N . LYS A 1 93 ? 5.148 5.171 7.932 1.00 95.19 93 LYS A N 1
ATOM 732 C CA . LYS A 1 93 ? 3.728 4.866 8.166 1.00 95.19 93 LYS A CA 1
ATOM 733 C C . LYS A 1 93 ? 3.523 3.458 8.711 1.00 95.19 93 LYS A C 1
ATOM 735 O O . LYS A 1 93 ? 2.735 3.279 9.633 1.00 95.19 93 LYS A O 1
ATOM 740 N N . THR A 1 94 ? 4.264 2.478 8.204 1.00 95.62 94 THR A N 1
ATOM 741 C CA . THR A 1 94 ? 4.205 1.096 8.703 1.00 95.62 94 THR A CA 1
ATOM 742 C C . THR A 1 94 ? 4.657 1.013 10.161 1.00 95.62 94 THR A C 1
ATOM 744 O O . THR A 1 94 ? 4.037 0.313 10.961 1.00 95.62 94 THR A O 1
ATOM 747 N N . ALA A 1 95 ? 5.706 1.750 10.537 1.00 95.19 95 ALA A N 1
ATOM 748 C CA . ALA A 1 95 ? 6.143 1.835 11.927 1.00 95.19 95 ALA A CA 1
ATOM 749 C C . ALA A 1 95 ? 5.071 2.482 12.819 1.00 95.19 95 ALA A C 1
ATOM 751 O O . ALA A 1 95 ? 4.766 1.949 13.884 1.00 95.19 95 ALA A O 1
ATOM 752 N N . SER A 1 96 ? 4.449 3.571 12.357 1.00 96.12 96 SER A N 1
ATOM 753 C CA . SER A 1 96 ? 3.351 4.238 13.067 1.00 96.12 96 SER A CA 1
ATOM 754 C C . SER A 1 96 ? 2.137 3.322 13.262 1.00 96.12 96 SER A C 1
ATOM 756 O O . SER A 1 96 ? 1.610 3.258 14.371 1.00 96.12 96 SER A O 1
ATOM 758 N N . PHE A 1 97 ? 1.742 2.548 12.245 1.00 96.19 97 PHE A N 1
ATOM 759 C CA . PHE A 1 97 ? 0.662 1.564 12.378 1.00 96.19 97 PHE A CA 1
ATOM 760 C C . PHE A 1 97 ? 0.974 0.496 13.422 1.00 96.19 97 PHE A C 1
ATOM 762 O O . PHE A 1 97 ? 0.134 0.218 14.266 1.00 96.19 97 PHE A O 1
ATOM 769 N N . ARG A 1 98 ? 2.205 -0.027 13.459 1.00 95.38 98 ARG A N 1
ATOM 770 C CA . ARG A 1 98 ? 2.604 -1.004 14.488 1.00 95.38 98 ARG A CA 1
ATOM 771 C C . ARG A 1 98 ? 2.550 -0.442 15.908 1.00 95.38 98 ARG A C 1
ATOM 773 O O . ARG A 1 98 ? 2.326 -1.203 16.845 1.00 95.38 98 ARG A O 1
ATOM 780 N N . VAL A 1 99 ? 2.819 0.852 16.084 1.00 96.44 99 VAL A N 1
ATOM 781 C CA . VAL A 1 99 ? 2.686 1.512 17.391 1.00 96.44 99 VAL A CA 1
ATOM 782 C C . VAL A 1 99 ? 1.211 1.634 17.759 1.00 96.44 99 VAL A C 1
ATOM 784 O O . VAL A 1 99 ? 0.832 1.185 18.836 1.00 96.44 99 VAL A O 1
ATOM 787 N N . MET A 1 100 ? 0.378 2.133 16.842 1.00 96.25 100 MET A N 1
ATOM 788 C CA . MET A 1 100 ? -1.066 2.240 17.068 1.00 96.25 100 MET A CA 1
ATOM 789 C C . MET A 1 100 ? -1.713 0.880 17.350 1.00 96.25 100 MET A C 1
ATOM 791 O O . MET A 1 100 ? -2.497 0.778 18.283 1.00 96.25 100 MET A O 1
ATOM 795 N N . ASP A 1 101 ? -1.346 -0.180 16.628 1.00 96.69 101 ASP A N 1
ATOM 796 C CA . ASP A 1 101 ? -1.871 -1.530 16.873 1.00 96.69 101 ASP A CA 1
ATOM 797 C C . ASP A 1 101 ? -1.552 -2.014 18.293 1.00 96.69 101 ASP A C 1
ATOM 799 O O . ASP A 1 101 ? -2.405 -2.593 18.965 1.00 96.69 101 ASP A O 1
ATOM 803 N N . LYS A 1 102 ? -0.337 -1.740 18.787 1.00 96.31 102 LYS A N 1
ATOM 804 C CA . LYS A 1 102 ? 0.049 -2.069 20.167 1.00 96.31 102 LYS A CA 1
ATOM 805 C C . LYS A 1 102 ? -0.722 -1.243 21.189 1.00 96.31 102 LYS A C 1
ATOM 807 O O . LYS A 1 102 ? -1.113 -1.777 22.223 1.00 96.31 102 LYS A O 1
ATOM 812 N N . GLU A 1 103 ? -0.928 0.043 20.922 1.00 96.94 103 GLU A N 1
ATOM 813 C CA . GLU A 1 103 ? -1.705 0.923 21.797 1.00 96.94 103 GLU A CA 1
ATOM 814 C C . GLU A 1 103 ? -3.171 0.491 21.859 1.00 96.94 103 GLU A C 1
ATOM 816 O O . GLU A 1 103 ? -3.729 0.385 22.949 1.00 96.94 103 GLU A O 1
ATOM 821 N N . VAL A 1 104 ? -3.774 0.169 20.713 1.00 95.94 104 VAL A N 1
ATOM 822 C CA . VAL A 1 104 ? -5.143 -0.348 20.628 1.00 95.94 104 VAL A CA 1
ATOM 823 C C . VAL A 1 104 ? -5.257 -1.674 21.369 1.00 95.94 104 VAL A C 1
ATOM 825 O O . VAL A 1 104 ? -6.151 -1.809 22.199 1.00 95.94 104 VAL A O 1
ATOM 828 N N . ALA A 1 105 ? -4.340 -2.619 21.146 1.00 94.50 105 ALA A N 1
ATOM 829 C CA . ALA A 1 105 ? -4.333 -3.888 21.873 1.00 94.50 105 ALA A CA 1
ATOM 830 C C . ALA A 1 105 ? -4.246 -3.666 23.392 1.00 94.50 105 ALA A C 1
ATOM 832 O O . ALA A 1 105 ? -5.064 -4.189 24.143 1.00 94.50 105 ALA A O 1
ATOM 833 N N . ALA A 1 106 ? -3.338 -2.796 23.845 1.00 94.19 106 ALA A N 1
ATOM 834 C CA . ALA A 1 106 ? -3.203 -2.472 25.262 1.00 94.19 106 ALA A CA 1
ATOM 835 C C . ALA A 1 106 ? -4.454 -1.790 25.846 1.00 94.19 106 ALA A C 1
ATOM 837 O O . ALA A 1 106 ? -4.772 -1.989 27.019 1.00 94.19 106 ALA A O 1
ATOM 838 N N . LEU A 1 107 ? -5.162 -0.968 25.067 1.00 94.19 107 LEU A N 1
ATOM 839 C CA . LEU A 1 107 ? -6.424 -0.352 25.486 1.00 94.19 107 LEU A CA 1
ATOM 840 C C . LEU A 1 107 ? -7.566 -1.370 25.552 1.00 94.19 107 LEU A C 1
ATOM 842 O O . LEU A 1 107 ? -8.362 -1.309 26.486 1.00 94.19 107 LEU A O 1
ATOM 846 N N . VAL A 1 108 ? -7.625 -2.310 24.609 1.00 94.38 108 VAL A N 1
ATOM 847 C CA . VAL A 1 108 ? -8.595 -3.414 24.620 1.00 94.38 108 VAL A CA 1
ATOM 848 C C . VAL A 1 108 ? -8.377 -4.298 25.847 1.00 94.38 108 VAL A C 1
ATOM 850 O O . VAL A 1 108 ? -9.331 -4.558 26.578 1.00 94.38 108 VAL A O 1
ATOM 853 N N . ASP A 1 109 ? -7.131 -4.665 26.150 1.00 90.00 109 ASP A N 1
ATOM 854 C CA . ASP A 1 109 ? -6.801 -5.451 27.345 1.00 90.00 109 ASP A CA 1
ATOM 855 C C . ASP A 1 109 ? -7.168 -4.696 28.634 1.00 90.00 109 ASP A C 1
ATOM 857 O O . ASP A 1 109 ? -7.750 -5.259 29.565 1.00 90.00 109 ASP A O 1
ATOM 861 N N . LYS A 1 110 ? -6.898 -3.383 28.677 1.00 90.62 110 LYS A N 1
ATOM 862 C CA . LYS A 1 110 ? -7.296 -2.518 29.798 1.00 90.62 110 LYS A CA 1
ATOM 863 C C . LYS A 1 110 ? -8.807 -2.366 29.946 1.00 90.62 110 LYS A C 1
ATOM 865 O O . LYS A 1 110 ? -9.244 -2.097 31.059 1.00 90.62 110 LYS A O 1
ATOM 870 N N . LEU A 1 111 ? -9.585 -2.485 28.869 1.00 90.75 111 LEU A N 1
ATOM 871 C CA . LEU A 1 111 ? -11.050 -2.458 28.916 1.00 90.75 111 LEU A CA 1
ATOM 872 C C . LEU A 1 111 ? -11.619 -3.811 29.357 1.00 90.75 111 LEU A C 1
ATOM 874 O O . LEU A 1 111 ? -12.613 -3.856 30.080 1.00 90.75 111 LEU A O 1
ATOM 878 N N . HIS A 1 112 ? -10.955 -4.904 28.982 1.00 86.12 112 HIS A N 1
ATOM 879 C CA . HIS A 1 112 ? -11.392 -6.248 29.328 1.00 86.12 112 HIS A CA 1
ATOM 880 C C . HIS A 1 112 ? -11.401 -6.492 30.842 1.00 86.12 112 HIS A C 1
ATOM 882 O O . HIS A 1 112 ? -12.358 -7.053 31.366 1.00 86.12 112 HIS A O 1
ATOM 888 N N . GLU A 1 113 ? -10.387 -6.024 31.572 1.00 81.56 113 GLU A N 1
ATOM 889 C CA . GLU A 1 113 ? -10.297 -6.207 33.028 1.00 81.56 113 GLU A CA 1
ATOM 890 C C . GLU A 1 113 ? -11.476 -5.583 33.819 1.00 81.56 113 GLU A C 1
ATOM 892 O O . GLU A 1 113 ? -12.099 -6.288 34.619 1.00 81.56 113 GLU A O 1
ATOM 897 N N . PRO A 1 114 ? -11.846 -4.297 33.642 1.00 81.38 114 PRO A N 1
ATOM 898 C CA . PRO A 1 114 ? -12.998 -3.712 34.321 1.00 81.38 114 PRO A CA 1
ATOM 899 C C . PRO A 1 114 ? -14.326 -4.288 33.828 1.00 81.38 114 PRO A C 1
ATOM 901 O O . PRO A 1 114 ? -15.243 -4.418 34.639 1.00 81.38 114 PRO A O 1
ATOM 904 N N . GLU A 1 115 ? -14.449 -4.668 32.551 1.00 83.25 115 GLU A N 1
ATOM 905 C CA . GLU A 1 115 ? -15.635 -5.387 32.071 1.00 83.25 115 GLU A CA 1
ATOM 906 C C . GLU A 1 115 ? -15.770 -6.741 32.763 1.00 83.25 115 GLU A C 1
ATOM 908 O O . GLU A 1 115 ? -16.832 -7.040 33.307 1.00 83.25 115 GLU A O 1
ATOM 913 N N . HIS A 1 116 ? -14.692 -7.523 32.826 1.00 79.19 116 HIS A N 1
ATOM 914 C CA . HIS A 1 116 ? -14.671 -8.813 33.500 1.00 79.19 116 HIS A CA 1
ATOM 915 C C . HIS A 1 116 ? -15.004 -8.660 34.987 1.00 79.19 116 HIS A C 1
ATOM 917 O O . HIS A 1 116 ? -15.923 -9.313 35.475 1.00 79.19 116 HIS A O 1
ATOM 923 N N . ARG A 1 117 ? -14.371 -7.714 35.696 1.00 77.12 117 ARG A N 1
ATOM 924 C CA . ARG A 1 117 ? -14.707 -7.405 37.100 1.00 77.12 117 ARG A CA 1
ATOM 925 C C . ARG A 1 117 ? -16.156 -6.948 37.275 1.00 77.12 117 ARG A C 1
ATOM 927 O O . ARG A 1 117 ? -16.803 -7.343 38.242 1.00 77.12 117 ARG A O 1
ATOM 934 N N . SER A 1 118 ? -16.681 -6.140 36.352 1.00 77.62 118 SER A N 1
ATOM 935 C CA . SER A 1 118 ? -18.082 -5.701 36.374 1.00 77.62 118 SER A CA 1
ATOM 936 C C . SER A 1 118 ? -19.045 -6.865 36.141 1.00 77.62 118 SER A C 1
ATOM 938 O O . SER A 1 118 ? -20.122 -6.892 36.737 1.00 77.62 118 SER A O 1
ATOM 940 N N . LEU A 1 119 ? -18.674 -7.818 35.285 1.00 77.50 119 LEU A N 1
ATOM 941 C CA . LEU A 1 119 ? -19.477 -8.990 34.950 1.00 77.50 119 LEU A CA 1
ATOM 942 C C . LEU A 1 119 ? -19.402 -10.084 36.018 1.00 77.50 119 LEU A C 1
ATOM 944 O O . LEU A 1 119 ? -20.407 -10.748 36.233 1.00 77.50 119 LEU A O 1
ATOM 948 N N . CYS A 1 120 ? -18.291 -10.234 36.744 1.00 78.06 120 CYS A N 1
ATOM 949 C CA . CYS A 1 120 ? -18.175 -11.210 37.837 1.00 78.06 120 CYS A CA 1
ATOM 950 C C . CYS A 1 120 ? -19.232 -11.010 38.935 1.00 78.06 120 CYS A C 1
ATOM 952 O O . CYS A 1 120 ? -19.676 -11.979 39.545 1.00 78.06 120 CYS A O 1
ATOM 954 N N . ASN A 1 121 ? -19.680 -9.770 39.148 1.00 79.38 121 ASN A N 1
ATOM 955 C CA . ASN A 1 121 ? -20.743 -9.448 40.104 1.00 79.38 121 ASN A CA 1
ATOM 956 C C . ASN A 1 121 ? -22.149 -9.456 39.473 1.00 79.38 121 ASN A C 1
ATOM 958 O O . ASN A 1 121 ? -23.141 -9.255 40.174 1.00 79.38 121 ASN A O 1
ATOM 962 N N . LYS A 1 122 ? -22.261 -9.665 38.154 1.00 84.25 122 LYS A N 1
ATOM 963 C CA . LYS A 1 122 ? -23.531 -9.708 37.420 1.00 84.25 122 LYS A CA 1
ATOM 964 C C . LYS A 1 122 ? -23.884 -11.154 37.091 1.00 84.25 122 LYS A C 1
ATOM 966 O O . LYS A 1 122 ? -23.173 -11.833 36.361 1.00 84.25 122 LYS A O 1
ATOM 971 N N . ILE A 1 123 ? -25.033 -11.608 37.577 1.00 84.31 123 ILE A N 1
ATOM 972 C CA . ILE A 1 123 ? -25.540 -12.954 37.296 1.00 84.31 123 ILE A CA 1
ATOM 973 C C . ILE A 1 123 ? -26.612 -12.853 36.202 1.00 84.31 123 ILE A C 1
ATOM 975 O O . ILE A 1 123 ? -27.654 -12.235 36.439 1.00 84.31 123 ILE A O 1
ATOM 979 N N . PRO A 1 124 ? -26.399 -13.435 35.008 1.00 85.50 124 PRO A N 1
ATOM 980 C CA . PRO A 1 124 ? -27.434 -13.485 33.986 1.00 85.50 124 PRO A CA 1
ATOM 981 C C . PRO A 1 124 ? -28.510 -14.504 34.382 1.00 85.50 124 PRO A C 1
ATOM 983 O O . PRO A 1 124 ? -28.225 -15.682 34.589 1.00 85.50 124 PRO A O 1
ATOM 986 N N . LEU A 1 125 ? -29.762 -14.054 34.459 1.00 84.69 125 LEU A N 1
ATOM 987 C CA . LEU A 1 125 ? -30.917 -14.915 34.714 1.00 84.69 125 LEU A CA 1
ATOM 988 C C . LEU A 1 125 ? -31.676 -15.145 33.405 1.00 84.69 125 LEU A C 1
ATOM 990 O O . LEU A 1 125 ? -32.298 -14.229 32.869 1.00 84.69 125 LEU A O 1
ATOM 994 N N . VAL A 1 126 ? -31.612 -16.372 32.885 1.00 84.44 126 VAL A N 1
ATOM 995 C CA . VAL A 1 126 ? -32.266 -16.779 31.630 1.00 84.44 126 VAL A CA 1
ATOM 996 C C . VAL A 1 126 ? -33.492 -17.637 31.944 1.00 84.44 126 VAL A C 1
ATOM 998 O O . VAL A 1 126 ? -33.452 -18.468 32.846 1.00 84.44 126 VAL A O 1
ATOM 1001 N N . GLY A 1 127 ? -34.591 -17.436 31.210 1.00 80.50 127 GLY A N 1
ATOM 1002 C CA . GLY A 1 127 ? -35.845 -18.179 31.420 1.00 80.50 127 GLY A CA 1
ATOM 1003 C C . GLY A 1 127 ? -36.671 -17.696 32.617 1.00 80.50 127 GLY A C 1
ATOM 1004 O O . GLY A 1 127 ? -37.577 -18.391 33.070 1.00 80.50 127 GLY A O 1
ATOM 1005 N N . PHE A 1 128 ? -36.366 -16.508 33.140 1.00 80.19 128 PHE A N 1
ATOM 1006 C CA . PHE A 1 128 ? -37.058 -15.951 34.292 1.00 80.19 128 PHE A CA 1
ATOM 1007 C C . PHE A 1 128 ? -38.463 -15.443 33.903 1.00 80.19 128 PHE A C 1
ATOM 1009 O O . PHE A 1 128 ? -38.578 -14.715 32.912 1.00 80.19 128 PHE A O 1
ATOM 1016 N N . PRO A 1 129 ? -39.540 -15.784 34.641 1.00 76.38 129 PRO A N 1
ATOM 1017 C CA . PRO A 1 129 ? -40.899 -15.432 34.238 1.00 76.38 129 PRO A CA 1
ATOM 1018 C C . PRO A 1 129 ? -41.093 -13.912 34.179 1.00 76.38 129 PRO A C 1
ATOM 1020 O O . PRO A 1 129 ? -40.998 -13.209 35.186 1.00 76.38 129 PRO A O 1
ATOM 1023 N N . GLU A 1 130 ? -41.405 -13.386 32.994 1.00 70.06 130 GLU A N 1
ATOM 1024 C CA . GLU A 1 130 ? -41.478 -11.935 32.777 1.00 70.06 130 GLU A CA 1
ATOM 1025 C C . GLU A 1 130 ? -42.703 -11.266 33.408 1.00 70.06 130 GLU A C 1
ATOM 1027 O O . GLU A 1 130 ? -42.688 -10.056 33.635 1.00 70.06 130 GLU A O 1
ATOM 1032 N N . ARG A 1 131 ? -43.763 -12.040 33.673 1.00 67.69 131 ARG A N 1
ATOM 1033 C CA . ARG A 1 131 ? -45.084 -11.531 34.082 1.00 67.69 131 ARG A CA 1
ATOM 1034 C C . ARG A 1 131 ? -45.235 -11.312 35.589 1.00 67.69 131 ARG A C 1
ATOM 1036 O O . ARG A 1 131 ? -46.235 -10.743 36.006 1.00 67.69 131 ARG A O 1
ATOM 1043 N N . LEU A 1 132 ? -44.276 -11.766 36.398 1.00 65.00 132 LEU A N 1
ATOM 1044 C CA . LEU A 1 132 ? -44.395 -11.781 37.864 1.00 65.00 132 LEU A CA 1
ATOM 1045 C C . LEU A 1 132 ? -43.689 -10.606 38.561 1.00 65.00 132 LEU A C 1
ATOM 1047 O O . LEU A 1 132 ? -43.873 -10.412 39.754 1.00 65.00 132 LEU A O 1
ATOM 1051 N N . GLN A 1 133 ? -42.903 -9.810 37.830 1.00 63.25 133 GLN A N 1
ATOM 1052 C CA . GLN A 1 133 ? -41.936 -8.860 38.405 1.00 63.25 133 GLN A CA 1
ATOM 1053 C C . GLN A 1 133 ? -42.543 -7.546 38.942 1.00 63.25 133 GLN A C 1
ATOM 1055 O O . GLN A 1 133 ? -41.831 -6.762 39.567 1.00 63.25 133 GLN A O 1
ATOM 1060 N N . GLY A 1 134 ? -43.841 -7.290 38.734 1.00 72.69 134 GLY A N 1
ATOM 1061 C CA . GLY A 1 134 ? -44.495 -6.058 39.194 1.00 72.69 134 GLY A CA 1
ATOM 1062 C C . GLY A 1 134 ? -43.791 -4.779 38.707 1.00 72.69 134 GLY A C 1
ATOM 1063 O O . GLY A 1 134 ? -43.285 -4.733 37.587 1.00 72.69 134 GLY A O 1
ATOM 1064 N N . LEU A 1 135 ? -43.762 -3.737 39.551 1.00 71.44 135 LEU A N 1
ATOM 1065 C CA . LEU A 1 135 ? -43.121 -2.441 39.259 1.00 71.44 135 LEU A CA 1
ATOM 1066 C C . LEU A 1 135 ? -41.593 -2.425 39.470 1.00 71.44 135 LEU A C 1
ATOM 1068 O O . LEU A 1 135 ? -40.934 -1.515 38.974 1.00 71.44 135 LEU A O 1
ATOM 1072 N N . SER A 1 136 ? -41.017 -3.390 40.199 1.00 84.25 136 SER A N 1
ATOM 1073 C CA . SER A 1 136 ? -39.585 -3.398 40.535 1.00 84.25 136 SER A CA 1
ATOM 1074 C C . SER A 1 136 ? -38.988 -4.801 40.460 1.00 84.25 136 SER A C 1
ATOM 1076 O O . SER A 1 136 ? -39.114 -5.607 41.384 1.00 84.25 136 SER A O 1
ATOM 1078 N N . THR A 1 137 ? -38.254 -5.061 39.375 1.00 85.50 137 THR A N 1
ATOM 1079 C CA . THR A 1 137 ? -37.517 -6.314 39.143 1.00 85.50 137 THR A CA 1
ATOM 1080 C C . THR A 1 137 ? -36.543 -6.638 40.274 1.00 85.50 137 THR A C 1
ATOM 1082 O O . THR A 1 137 ? -36.348 -7.804 40.605 1.00 85.50 137 THR A O 1
ATOM 1085 N N . LYS A 1 138 ? -35.944 -5.608 40.885 1.00 87.38 138 LYS A N 1
ATOM 1086 C CA . LYS A 1 138 ? -35.012 -5.756 42.006 1.00 87.38 138 LYS A CA 1
ATOM 1087 C C . LYS A 1 138 ? -35.691 -6.382 43.225 1.00 87.38 138 LYS A C 1
ATOM 1089 O O . LYS A 1 138 ? -35.210 -7.396 43.715 1.00 87.38 138 LYS A O 1
ATOM 1094 N N . ILE A 1 139 ? -36.808 -5.801 43.673 1.00 85.75 139 ILE A N 1
ATOM 1095 C CA . ILE A 1 139 ? -37.532 -6.266 44.869 1.00 85.75 139 ILE A CA 1
ATOM 1096 C C . ILE A 1 139 ? -38.017 -7.698 44.646 1.00 85.75 139 ILE A C 1
ATOM 1098 O O . ILE A 1 139 ? -37.795 -8.570 45.481 1.00 85.75 139 ILE A O 1
ATOM 1102 N N . TYR A 1 140 ? -38.585 -7.961 43.466 1.00 87.06 140 TYR A N 1
ATOM 1103 C CA . TYR A 1 140 ? -39.034 -9.300 43.105 1.00 87.06 140 TYR A CA 1
ATOM 1104 C C . TYR A 1 140 ? -37.901 -10.336 43.156 1.00 87.06 140 TYR A C 1
ATOM 1106 O O . TYR A 1 140 ? -38.094 -11.437 43.664 1.00 87.06 140 TYR A O 1
ATOM 1114 N N . LEU A 1 141 ? -36.708 -10.002 42.650 1.00 87.25 141 LEU A N 1
ATOM 1115 C CA . LEU A 1 141 ? -35.561 -10.911 42.689 1.00 87.25 141 LEU A CA 1
ATOM 1116 C C . LEU A 1 141 ? -35.043 -11.155 44.105 1.00 87.25 141 LEU A C 1
ATOM 1118 O O . LEU A 1 141 ? -34.677 -12.287 44.413 1.00 87.25 141 LEU A O 1
ATOM 1122 N N . GLU A 1 142 ? -35.026 -10.136 44.964 1.00 86.62 142 GLU A N 1
ATOM 1123 C CA . GLU A 1 142 ? -34.640 -10.288 46.372 1.00 86.62 142 GLU A CA 1
ATOM 1124 C C . GLU A 1 142 ? -35.601 -11.220 47.119 1.00 86.62 142 GLU A C 1
ATOM 1126 O O . GLU A 1 142 ? -35.157 -12.130 47.828 1.00 86.62 142 GLU A O 1
ATOM 1131 N N . GLU A 1 143 ? -36.908 -11.059 46.915 1.00 85.06 143 GLU A N 1
ATOM 1132 C CA . GLU A 1 143 ? -37.934 -11.935 47.489 1.00 85.06 143 GLU A CA 1
ATOM 1133 C C . GLU A 1 143 ? -37.840 -13.358 46.929 1.00 85.06 143 GLU A C 1
ATOM 1135 O O . GLU A 1 143 ? -37.812 -14.333 47.688 1.00 85.06 143 GLU A O 1
ATOM 1140 N N . TRP A 1 144 ? -37.726 -13.489 45.604 1.00 86.19 144 TRP A N 1
ATOM 1141 C CA . TRP A 1 144 ? -37.630 -14.780 44.931 1.00 86.19 144 TRP A CA 1
ATOM 1142 C C . TRP A 1 144 ? -36.387 -15.557 45.379 1.00 86.19 144 TRP A C 1
ATOM 1144 O O . TRP A 1 144 ? -36.522 -16.703 45.815 1.00 86.19 144 TRP A O 1
ATOM 1154 N N . LEU A 1 145 ? -35.201 -14.937 45.381 1.00 84.25 145 LEU A N 1
ATOM 1155 C CA . LEU A 1 145 ? -33.959 -15.564 45.857 1.00 84.25 145 LEU A CA 1
ATOM 1156 C C . LEU A 1 145 ? -34.047 -15.949 47.339 1.00 84.25 145 LEU A C 1
ATOM 1158 O O . LEU A 1 145 ? -33.650 -17.056 47.714 1.00 84.25 145 LEU A O 1
ATOM 1162 N N . SER A 1 146 ? -34.613 -15.076 48.177 1.00 85.00 146 SER A N 1
ATOM 1163 C CA . SER A 1 146 ? -34.805 -15.356 49.607 1.00 85.00 146 SER A CA 1
ATOM 1164 C C . SER A 1 146 ? -35.732 -16.553 49.838 1.00 85.00 146 SER A C 1
ATOM 1166 O O . SER A 1 146 ? -35.475 -17.381 50.719 1.00 85.00 146 SER A O 1
ATOM 1168 N N . SER A 1 147 ? -36.793 -16.669 49.034 1.00 83.19 147 SER A N 1
ATOM 1169 C CA . SER A 1 147 ? -37.749 -17.775 49.118 1.00 83.19 147 SER A CA 1
ATOM 1170 C C . SER A 1 147 ? -37.157 -19.096 48.615 1.00 83.19 147 SER A C 1
ATOM 1172 O O . SER A 1 147 ? -37.303 -20.125 49.277 1.00 83.19 147 SER A O 1
ATOM 1174 N N . MET A 1 148 ? -36.444 -19.068 47.484 1.00 82.50 148 MET A N 1
ATOM 1175 C CA . MET A 1 148 ? -36.006 -20.273 46.781 1.00 82.50 148 MET A CA 1
ATOM 1176 C C . MET A 1 148 ? -34.709 -20.849 47.357 1.00 82.50 148 MET A C 1
ATOM 1178 O O . MET A 1 148 ? -34.597 -22.062 47.535 1.00 82.50 148 MET A O 1
ATOM 1182 N N . VAL A 1 149 ? -33.732 -19.992 47.664 1.00 75.56 149 VAL A N 1
ATOM 1183 C CA . VAL A 1 149 ? -32.379 -20.419 48.055 1.00 75.56 149 VAL A CA 1
ATOM 1184 C C . VAL A 1 149 ? -32.226 -20.469 49.573 1.00 75.56 149 VAL A C 1
ATOM 1186 O O . VAL A 1 149 ? -31.644 -21.412 50.107 1.00 75.56 149 VAL A O 1
ATOM 1189 N N . LEU A 1 150 ? -32.776 -19.485 50.292 1.00 71.06 150 LEU A N 1
ATOM 1190 C CA . LEU A 1 150 ? -32.509 -19.314 51.726 1.00 71.06 150 LEU A CA 1
ATOM 1191 C C . LEU A 1 150 ? -33.590 -19.887 52.651 1.00 71.06 150 LEU A C 1
ATOM 1193 O O . LEU A 1 150 ? -33.440 -19.805 53.873 1.00 71.06 150 LEU A O 1
ATOM 1197 N N . LYS A 1 151 ? -34.667 -20.479 52.109 1.00 76.12 151 LYS A N 1
ATOM 1198 C CA . LYS A 1 151 ? -35.786 -21.073 52.877 1.00 76.12 151 LYS A CA 1
ATOM 1199 C C . LYS A 1 151 ? -36.265 -20.169 54.032 1.00 76.12 151 LYS A C 1
ATOM 1201 O O . LYS A 1 151 ? -36.532 -20.647 55.133 1.00 76.12 151 LYS A O 1
ATOM 1206 N N . GLY A 1 152 ? -36.311 -18.853 53.807 1.00 63.97 152 GLY A N 1
ATOM 1207 C CA . GLY A 1 152 ? -36.767 -17.870 54.798 1.00 63.97 152 GLY A CA 1
ATOM 1208 C C . GLY A 1 152 ? -35.721 -17.377 55.813 1.00 63.97 152 GLY A C 1
ATOM 1209 O O . GLY A 1 152 ? -36.059 -16.555 56.665 1.00 63.97 152 GLY A O 1
ATOM 1210 N N . LYS A 1 153 ? -34.448 -17.800 55.741 1.00 58.97 153 LYS A N 1
ATOM 1211 C CA . LYS A 1 153 ? -33.368 -17.227 56.568 1.00 58.97 153 LYS A CA 1
ATOM 1212 C C . LYS A 1 153 ? -32.775 -15.969 55.917 1.00 58.97 153 LYS A C 1
ATOM 1214 O O . LYS A 1 153 ? -31.847 -16.043 55.129 1.00 58.97 153 LYS A O 1
ATOM 1219 N N . THR A 1 154 ? -33.384 -14.843 56.291 1.00 55.03 154 THR A N 1
ATOM 1220 C CA . THR A 1 154 ? -32.936 -13.434 56.267 1.00 55.03 154 THR A CA 1
ATOM 1221 C C . THR A 1 154 ? -32.189 -12.881 55.040 1.00 55.03 154 THR A C 1
ATOM 1223 O O . THR A 1 154 ? -31.065 -13.250 54.720 1.00 55.03 154 THR A O 1
ATOM 1226 N N . ALA A 1 155 ? -32.749 -11.786 54.515 1.00 56.97 155 ALA A N 1
ATOM 1227 C CA . ALA A 1 155 ? -32.184 -10.819 53.563 1.00 56.97 155 ALA A CA 1
ATOM 1228 C C . ALA A 1 155 ? -30.840 -10.159 53.972 1.00 56.97 155 ALA A C 1
ATOM 1230 O O . ALA A 1 155 ? -30.403 -9.201 53.349 1.00 56.97 155 ALA A O 1
ATOM 1231 N N . LYS A 1 156 ? -30.168 -10.630 55.033 1.00 67.50 156 LYS A N 1
ATOM 1232 C CA . LYS A 1 156 ? -28.864 -10.106 55.478 1.00 67.50 156 LYS A CA 1
ATOM 1233 C C . LYS A 1 156 ? -27.671 -10.687 54.713 1.00 67.50 156 LYS A C 1
ATOM 1235 O O . LYS A 1 156 ? -26.573 -10.167 54.860 1.00 67.50 156 LYS A O 1
ATOM 1240 N N . TRP A 1 157 ? -27.862 -11.767 53.954 1.00 74.69 157 TRP A N 1
ATOM 1241 C CA . TRP A 1 157 ? -26.763 -12.492 53.303 1.00 74.69 157 TRP A CA 1
ATOM 1242 C C . TRP A 1 157 ? -26.450 -11.993 51.893 1.00 74.69 157 TRP A C 1
ATOM 1244 O O . TRP A 1 157 ? -25.363 -12.253 51.386 1.00 74.69 157 TRP A O 1
ATOM 1254 N N . PHE A 1 158 ? -27.384 -11.287 51.260 1.00 81.00 158 PHE A N 1
ATOM 1255 C CA . PHE A 1 158 ? -27.199 -10.715 49.934 1.00 81.00 158 PHE A CA 1
ATOM 1256 C C . PHE A 1 158 ? -28.099 -9.491 49.754 1.00 81.00 158 PHE A C 1
ATOM 1258 O O . PHE A 1 158 ? -29.139 -9.372 50.398 1.00 81.00 158 PHE A O 1
ATOM 1265 N N . THR A 1 159 ? -27.706 -8.610 48.844 1.00 85.12 159 THR A N 1
ATOM 1266 C CA . THR A 1 159 ? -28.478 -7.441 48.412 1.00 85.12 159 THR A CA 1
ATOM 1267 C C . THR A 1 159 ? -28.352 -7.329 46.904 1.00 85.12 159 THR A C 1
ATOM 1269 O O . THR A 1 159 ? -27.241 -7.422 46.377 1.00 85.12 159 THR A O 1
ATOM 1272 N N . VAL A 1 160 ? -29.463 -7.133 46.196 1.00 87.12 160 VAL A N 1
ATOM 1273 C CA . VAL A 1 160 ? -29.434 -6.940 44.743 1.00 87.12 160 VAL A CA 1
ATOM 1274 C C . VAL A 1 160 ? -29.249 -5.450 44.485 1.00 87.12 160 VAL A C 1
ATOM 1276 O O . VAL A 1 160 ? -30.144 -4.645 44.723 1.00 87.12 160 VAL A O 1
ATOM 1279 N N . GLU A 1 161 ? -28.081 -5.031 44.008 1.00 86.75 161 GLU A N 1
ATOM 1280 C CA . GLU A 1 161 ? -27.820 -3.603 43.773 1.00 86.75 161 GLU A CA 1
ATOM 1281 C C . GLU A 1 161 ? -28.683 -3.049 42.632 1.00 86.75 161 GLU A C 1
ATOM 1283 O O . GLU A 1 161 ? -29.346 -2.023 42.793 1.00 86.75 161 GLU A O 1
ATOM 1288 N N . SER A 1 162 ? -28.733 -3.771 41.511 1.00 85.75 162 SER A N 1
ATOM 1289 C CA . SER A 1 162 ? -29.495 -3.414 40.317 1.00 85.75 162 SER A CA 1
ATOM 1290 C C . SER A 1 162 ? -29.993 -4.667 39.605 1.00 85.75 162 SER A C 1
ATOM 1292 O O . SER A 1 162 ? -29.279 -5.663 39.506 1.00 85.75 162 SER A O 1
ATOM 1294 N N . ALA A 1 163 ? -31.211 -4.598 39.077 1.00 86.44 163 ALA A N 1
ATOM 1295 C CA . ALA A 1 163 ? -31.766 -5.618 38.206 1.00 86.44 163 ALA A CA 1
ATOM 1296 C C . ALA A 1 163 ? -32.540 -4.945 37.080 1.00 86.44 163 ALA A C 1
ATOM 1298 O O . ALA A 1 163 ? -33.448 -4.149 37.320 1.00 86.44 163 ALA A O 1
ATOM 1299 N N . HIS A 1 164 ? -32.182 -5.273 35.847 1.00 84.06 164 HIS A N 1
ATOM 1300 C CA . HIS A 1 164 ? -32.845 -4.763 34.660 1.00 84.06 164 HIS A CA 1
ATOM 1301 C C . HIS A 1 164 ? -32.943 -5.870 33.620 1.00 84.06 164 HIS A C 1
ATOM 1303 O O . HIS A 1 164 ? -32.138 -6.801 33.593 1.00 84.06 164 HIS A O 1
ATOM 1309 N N . LYS A 1 165 ? -33.949 -5.760 32.756 1.00 81.06 165 LYS A N 1
ATOM 1310 C CA . LYS A 1 165 ? -34.045 -6.613 31.577 1.00 81.06 165 LYS A CA 1
ATOM 1311 C C . LYS A 1 165 ? -33.006 -6.129 30.574 1.00 81.06 165 LYS A C 1
ATOM 1313 O O . LYS A 1 165 ? -32.950 -4.935 30.282 1.00 81.06 165 LYS A O 1
ATOM 1318 N N . VAL A 1 166 ? -32.195 -7.044 30.053 1.00 80.56 166 VAL A N 1
ATOM 1319 C CA . VAL A 1 166 ? -31.341 -6.729 28.909 1.00 80.56 166 VAL A CA 1
ATOM 1320 C C . VAL A 1 166 ? -32.284 -6.560 27.716 1.00 80.56 166 VAL A C 1
ATOM 1322 O O . VAL A 1 166 ? -33.014 -7.509 27.413 1.00 80.56 166 VAL A O 1
ATOM 1325 N N . PRO A 1 167 ? -32.356 -5.372 27.085 1.00 76.62 167 PRO A N 1
ATOM 1326 C CA . PRO A 1 167 ? -33.184 -5.191 25.901 1.00 76.62 167 PRO A CA 1
ATOM 1327 C C . PRO A 1 167 ? -32.776 -6.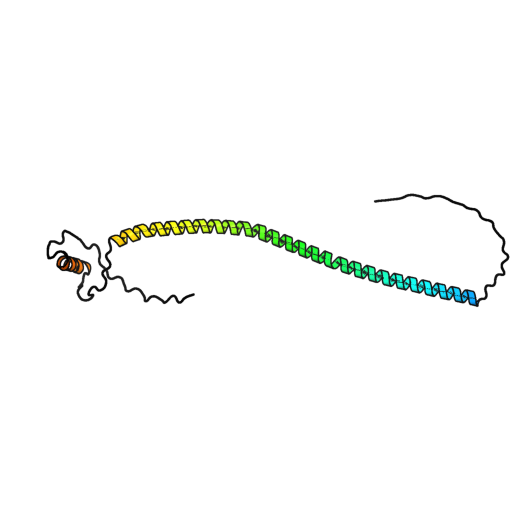250 24.880 1.00 76.62 167 PRO A C 1
ATOM 1329 O O . PRO A 1 167 ? -31.582 -6.484 24.680 1.00 76.62 167 PRO A O 1
ATOM 1332 N N . GLY A 1 168 ? -33.771 -6.941 24.316 1.00 68.38 168 GLY A N 1
ATOM 1333 C CA . GLY A 1 168 ? -33.548 -8.077 23.429 1.00 68.38 168 GLY A CA 1
ATOM 1334 C C . GLY A 1 168 ? -32.466 -7.754 22.406 1.00 68.38 168 GLY A C 1
ATOM 1335 O O . GLY A 1 168 ? -32.495 -6.694 21.778 1.00 68.38 168 GLY A O 1
ATOM 1336 N N . ARG A 1 169 ? -31.485 -8.653 22.280 1.00 57.03 169 ARG A N 1
ATOM 1337 C CA . ARG A 1 169 ? -30.447 -8.545 21.256 1.00 57.03 169 ARG A CA 1
ATOM 1338 C C . ARG A 1 169 ? -31.166 -8.352 19.914 1.00 57.03 169 ARG A C 1
ATOM 1340 O O . ARG A 1 169 ? -32.048 -9.163 19.616 1.00 57.03 169 ARG A O 1
ATOM 1347 N N . PRO A 1 170 ? -30.842 -7.317 19.117 1.00 55.34 170 PRO A N 1
ATOM 1348 C CA . PRO A 1 170 ? -31.301 -7.271 17.737 1.00 55.34 170 PRO A CA 1
ATOM 1349 C C . PRO A 1 170 ? -30.956 -8.621 17.098 1.00 55.34 170 PRO A C 1
ATOM 1351 O O . PRO A 1 170 ? -29.874 -9.144 17.403 1.00 55.34 170 PRO A O 1
ATOM 1354 N N . PRO A 1 171 ? -31.853 -9.219 16.294 1.00 51.28 171 PRO A N 1
ATOM 1355 C CA . PRO A 1 171 ? -31.574 -10.499 15.659 1.00 51.28 171 PRO A CA 1
ATOM 1356 C C . PRO A 1 171 ? -30.199 -10.421 15.006 1.00 51.28 171 PRO A C 1
ATOM 1358 O O . PRO A 1 171 ? -29.878 -9.409 14.378 1.00 51.28 171 PRO A O 1
ATOM 1361 N N . GLU A 1 172 ? -29.369 -11.444 15.230 1.00 53.31 172 GLU A N 1
ATOM 1362 C CA . GLU A 1 172 ? -28.054 -11.524 14.608 1.00 53.31 172 GLU A CA 1
ATOM 1363 C C . GLU A 1 172 ? -28.252 -11.342 13.105 1.00 53.31 172 GLU A C 1
ATOM 1365 O O . GLU A 1 172 ? -28.770 -12.229 12.427 1.00 53.31 172 GLU A O 1
ATOM 1370 N N . LEU A 1 173 ? -27.886 -10.164 12.590 1.00 51.59 173 LEU A N 1
ATOM 1371 C CA . LEU A 1 173 ? -27.723 -9.955 11.164 1.00 51.59 173 LEU A CA 1
ATOM 1372 C C . LEU A 1 173 ? -26.720 -11.016 10.745 1.00 51.59 173 LEU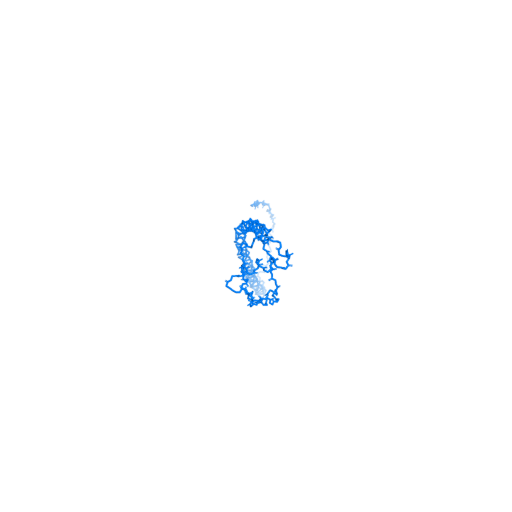 A C 1
ATOM 1374 O O . LEU A 1 173 ? -25.546 -10.917 11.107 1.00 51.59 173 LEU A O 1
ATOM 1378 N N . HIS A 1 174 ? -27.211 -12.063 10.079 1.00 47.78 174 HIS A N 1
ATOM 1379 C CA . HIS A 1 174 ? -26.396 -13.101 9.480 1.00 47.78 174 HIS A CA 1
ATOM 1380 C C . HIS A 1 174 ? -25.268 -12.408 8.720 1.00 47.78 174 HIS A C 1
ATOM 1382 O O . HIS A 1 174 ? -25.472 -11.873 7.629 1.00 47.78 174 HIS A O 1
ATOM 1388 N N . ARG A 1 175 ? -24.067 -12.387 9.307 1.00 50.53 175 ARG A N 1
ATOM 1389 C CA . ARG A 1 175 ? -22.859 -12.157 8.534 1.00 50.53 175 ARG A CA 1
ATOM 1390 C C . ARG A 1 175 ? -22.713 -13.415 7.702 1.00 50.53 175 ARG A C 1
ATOM 1392 O O . ARG A 1 175 ? -22.200 -14.424 8.177 1.00 50.53 175 ARG A O 1
ATOM 1399 N N . GLY A 1 176 ? -23.278 -13.367 6.499 1.00 50.81 176 GLY A N 1
ATOM 1400 C CA . GLY A 1 176 ? -22.964 -14.336 5.466 1.00 50.81 176 GLY A CA 1
ATOM 1401 C C . GLY A 1 176 ? -21.444 -14.406 5.291 1.00 50.81 176 GLY A C 1
ATOM 1402 O O . GLY A 1 176 ? -20.756 -13.417 5.573 1.00 50.81 176 GLY A O 1
ATOM 1403 N N . PRO A 1 177 ? -20.916 -15.566 4.879 1.00 60.00 177 PRO A N 1
ATOM 1404 C CA . PRO A 1 177 ? -19.496 -15.713 4.619 1.00 60.00 177 PRO A CA 1
ATOM 1405 C C . PRO A 1 177 ? -19.119 -14.755 3.483 1.00 60.00 177 PRO A C 1
ATOM 1407 O O . PRO A 1 177 ? -19.597 -14.909 2.360 1.00 60.00 177 PRO A O 1
ATOM 1410 N N . TRP A 1 178 ? -18.309 -13.750 3.806 1.00 50.81 178 TRP A N 1
ATOM 1411 C CA . TRP A 1 178 ? -17.522 -12.981 2.848 1.00 50.81 178 TRP A CA 1
ATOM 1412 C C . TRP A 1 178 ? -16.060 -13.334 3.076 1.00 50.81 178 TRP A C 1
ATOM 1414 O O . TRP A 1 178 ? -15.662 -13.372 4.266 1.00 50.81 178 TRP A O 1
#

Organism: Pleurodeles waltl (NCBI:txid8319)

pLDDT: mean 79.22, std 17.49, range [37.22, 97.44]